Protein AF-A0A7V5N0B2-F1 (afdb_monomer_lite)

Radius of gyration: 14.48 Å; chains: 1; bounding box: 31×28×37 Å

Foldseek 3Di:
DLVDDDPCCVVPDDPLLVVLVVLLSQLVVLCVVCVVCVVVVNDDPPPDPSNNLSVVLVVLSVVLPDDDPPDDDDPVRNSVSSCCSSPDDD

Sequence (90 aa):
ILASISRVMRDIVPSEHLDLAYQTIAVLATYKKAEDLINIGAYVKGSNPEIDRALSLIGELKNFLKQPVEEKYPLEDSVNLLREIINKKL

Secondary structure (DSSP, 8-state):
-TT---SSHHHHS-HHHHHHHHHHHHHHHHHHHHHHHHHTT-PPTTS-HHHHHHHHHHHHHHHHT---TT----HHHHHHHHHHHHT---

pLDDT: mean 95.67, std 4.05, range [64.88, 98.12]

Organism: NCBI:txid1295609

Structure (mmCIF, N/CA/C/O backbone):
data_AF-A0A7V5N0B2-F1
#
_entry.id   AF-A0A7V5N0B2-F1
#
loop_
_atom_site.group_PDB
_atom_site.id
_atom_site.type_symbol
_atom_site.label_atom_id
_atom_site.label_alt_id
_atom_site.label_comp_id
_atom_site.label_asym_id
_atom_site.label_entity_id
_atom_site.label_seq_id
_atom_site.pdbx_PDB_ins_code
_atom_site.Cartn_x
_atom_site.Cartn_y
_atom_site.Cartn_z
_atom_site.occupancy
_atom_site.B_iso_or_equiv
_atom_site.auth_seq_id
_atom_site.auth_comp_id
_atom_site.auth_asym_id
_atom_site.auth_atom_id
_atom_site.pdbx_PDB_model_num
ATOM 1 N N . ILE A 1 1 ? -4.383 5.727 -7.727 1.00 92.50 1 ILE A N 1
ATOM 2 C CA . ILE A 1 1 ? -4.320 4.662 -8.759 1.00 92.50 1 ILE A CA 1
ATOM 3 C C . ILE A 1 1 ? -5.633 3.908 -8.995 1.00 92.50 1 ILE A C 1
ATOM 5 O O . ILE A 1 1 ? -5.732 3.242 -10.010 1.00 92.50 1 ILE A O 1
ATOM 9 N N . LEU A 1 2 ? -6.647 4.005 -8.119 1.00 95.06 2 LEU A N 1
ATOM 10 C CA . LEU A 1 2 ? -7.875 3.190 -8.217 1.00 95.06 2 LEU A CA 1
ATOM 11 C C . LEU A 1 2 ? -8.688 3.371 -9.518 1.00 95.06 2 LEU A C 1
ATOM 13 O O . LEU A 1 2 ? -9.510 2.522 -9.836 1.00 95.06 2 LEU A O 1
ATOM 17 N N . ALA A 1 3 ? -8.465 4.456 -10.263 1.00 95.50 3 ALA A N 1
ATOM 18 C CA . ALA A 1 3 ? -9.114 4.724 -11.550 1.00 95.50 3 ALA A CA 1
ATOM 19 C C . ALA A 1 3 ? -8.302 4.238 -12.771 1.00 95.50 3 ALA A C 1
ATOM 21 O O . ALA A 1 3 ? -8.706 4.463 -13.909 1.00 95.50 3 ALA A O 1
ATOM 22 N N . SER A 1 4 ? -7.144 3.614 -12.557 1.00 94.56 4 SER A N 1
ATOM 23 C CA . SER A 1 4 ? -6.227 3.184 -13.614 1.00 94.56 4 SER 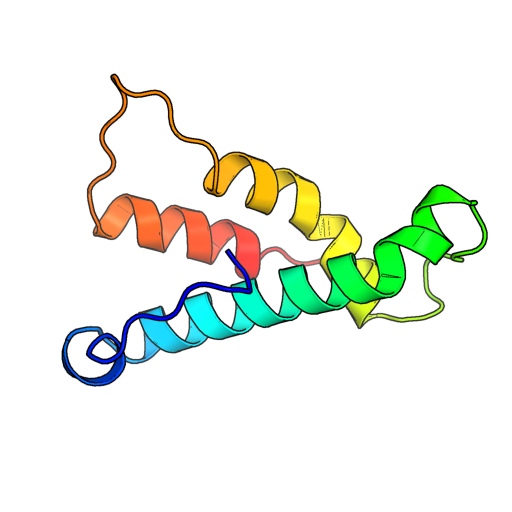A CA 1
ATOM 24 C C . SER A 1 4 ? -6.211 1.662 -13.717 1.00 94.56 4 SER A C 1
ATOM 26 O O . SER A 1 4 ? -6.179 0.969 -12.703 1.00 94.56 4 SER A O 1
ATOM 28 N N . ILE A 1 5 ? -6.195 1.136 -14.943 1.00 93.50 5 ILE A N 1
ATOM 29 C CA . ILE A 1 5 ? -6.117 -0.304 -15.202 1.00 93.50 5 ILE A CA 1
ATOM 30 C C . ILE A 1 5 ? -5.233 -0.585 -16.417 1.00 93.50 5 ILE A C 1
ATOM 32 O O . ILE A 1 5 ? -5.334 0.092 -17.439 1.00 93.50 5 ILE A O 1
ATOM 36 N N . SER A 1 6 ? -4.388 -1.611 -16.318 1.00 94.62 6 SER A N 1
ATOM 37 C CA . SER A 1 6 ? -3.674 -2.173 -17.466 1.00 94.62 6 SER A CA 1
ATOM 38 C C . SER A 1 6 ? -4.441 -3.384 -17.994 1.00 94.62 6 SER A C 1
ATOM 40 O O . SER A 1 6 ? -4.686 -4.341 -17.260 1.00 94.62 6 SER A O 1
ATOM 42 N N . ARG A 1 7 ? -4.836 -3.338 -19.272 1.00 95.19 7 ARG A N 1
ATOM 43 C CA . ARG A 1 7 ? -5.656 -4.386 -19.910 1.00 95.19 7 ARG A CA 1
ATOM 44 C C . ARG A 1 7 ? -4.885 -5.669 -20.210 1.00 95.19 7 ARG A C 1
ATOM 46 O O . ARG A 1 7 ? -5.507 -6.715 -20.291 1.00 95.19 7 ARG A O 1
ATOM 53 N N . VAL A 1 8 ? -3.565 -5.574 -20.350 1.00 96.62 8 VAL A N 1
ATOM 54 C CA . VAL A 1 8 ? -2.683 -6.695 -20.719 1.00 96.62 8 VAL A CA 1
ATOM 55 C C . VAL A 1 8 ? -1.898 -7.250 -19.534 1.00 96.62 8 VAL A C 1
ATOM 57 O O . VAL A 1 8 ? -1.186 -8.231 -19.683 1.00 96.62 8 VAL A O 1
ATOM 60 N N . MET A 1 9 ? -2.001 -6.636 -18.345 1.00 94.88 9 MET A N 1
ATOM 61 C CA . MET A 1 9 ? -1.198 -7.021 -17.175 1.00 94.88 9 MET A CA 1
ATOM 62 C C . MET A 1 9 ? -1.312 -8.513 -16.860 1.00 94.88 9 MET A C 1
ATOM 64 O O . MET A 1 9 ? -0.303 -9.145 -16.583 1.00 94.88 9 MET A O 1
ATOM 68 N N . ARG A 1 10 ? -2.523 -9.076 -16.954 1.00 94.56 10 ARG A N 1
ATOM 69 C CA . ARG A 1 10 ? -2.788 -10.496 -16.675 1.00 94.56 10 ARG A CA 1
ATOM 70 C C . ARG A 1 10 ? -2.026 -11.450 -17.592 1.00 94.56 10 ARG A C 1
ATOM 72 O O . ARG A 1 10 ? -1.756 -12.569 -17.181 1.00 94.56 10 ARG A O 1
ATOM 79 N N . ASP A 1 11 ? -1.684 -10.996 -18.792 1.00 96.69 11 ASP A N 1
ATOM 80 C CA . ASP A 1 11 ? -1.076 -11.828 -19.827 1.00 96.69 11 ASP A CA 1
ATOM 81 C C . ASP A 1 11 ? 0.459 -11.745 -19.814 1.00 96.69 11 ASP A C 1
ATOM 83 O O . ASP A 1 11 ? 1.122 -12.568 -20.439 1.00 96.69 11 ASP A O 1
ATOM 87 N N . ILE A 1 12 ? 1.032 -10.744 -19.129 1.00 96.56 12 ILE A N 1
ATOM 88 C CA . ILE A 1 12 ? 2.462 -10.404 -19.241 1.00 96.56 12 ILE A CA 1
ATOM 89 C C . ILE A 1 12 ? 3.231 -10.429 -17.915 1.00 96.56 12 ILE A C 1
ATOM 91 O O . ILE A 1 12 ? 4.433 -10.167 -17.919 1.00 96.56 12 ILE A O 1
ATOM 95 N N . VAL A 1 13 ? 2.575 -10.705 -16.781 1.00 96.38 13 VAL A N 1
ATOM 96 C CA . VAL A 1 13 ? 3.235 -10.770 -15.464 1.00 96.38 13 VAL A CA 1
ATOM 97 C C . VAL A 1 13 ? 2.963 -12.102 -14.756 1.00 96.38 13 VAL A C 1
ATOM 99 O O . VAL A 1 13 ? 1.908 -12.700 -14.973 1.00 96.38 13 VAL A O 1
ATOM 102 N N . PRO A 1 14 ? 3.871 -12.564 -13.875 1.00 97.12 14 PRO A N 1
ATOM 103 C CA . PRO A 1 14 ? 3.620 -13.719 -13.015 1.00 97.12 14 PRO A CA 1
ATOM 104 C C . PRO A 1 14 ? 2.378 -13.535 -12.135 1.00 97.12 14 PRO A C 1
ATOM 106 O O . PRO A 1 14 ? 2.065 -12.418 -11.714 1.00 97.12 14 PRO A O 1
ATOM 109 N N . SER A 1 15 ? 1.713 -14.636 -11.776 1.00 96.00 15 SER A N 1
ATOM 110 C CA . SER A 1 15 ? 0.523 -14.617 -10.909 1.00 96.00 15 SER A CA 1
ATOM 111 C C . SER A 1 15 ? 0.771 -13.900 -9.579 1.00 96.00 15 SER A C 1
ATOM 113 O O . SER A 1 15 ? -0.058 -13.115 -9.135 1.00 96.00 15 SER A O 1
ATOM 115 N N . GLU A 1 16 ? 1.955 -14.071 -8.997 1.00 96.12 16 GLU A N 1
ATOM 116 C CA . GLU A 1 16 ? 2.350 -13.421 -7.743 1.00 96.12 16 GLU A CA 1
ATOM 117 C C . GLU A 1 16 ? 2.323 -11.887 -7.834 1.00 96.12 16 GLU A C 1
ATOM 119 O O . GLU A 1 16 ? 1.944 -11.208 -6.880 1.00 96.12 16 GLU A O 1
ATOM 124 N N . HIS A 1 17 ? 2.689 -11.316 -8.989 1.00 97.19 17 HIS A N 1
ATOM 125 C CA . HIS A 1 17 ? 2.638 -9.867 -9.195 1.00 97.19 17 HIS A CA 1
ATOM 126 C C . HIS A 1 17 ? 1.185 -9.378 -9.268 1.00 97.19 17 HIS A C 1
ATOM 128 O O . HIS A 1 17 ? 0.873 -8.296 -8.766 1.00 97.19 17 HIS A O 1
ATOM 134 N N . LEU A 1 18 ? 0.289 -10.171 -9.875 1.00 96.56 18 LEU A N 1
ATOM 135 C CA . LEU A 1 18 ? -1.147 -9.873 -9.909 1.00 96.56 18 LEU A CA 1
ATOM 136 C C . LEU A 1 18 ? -1.742 -9.899 -8.503 1.00 96.56 18 LEU A C 1
ATOM 138 O O . LEU A 1 18 ? -2.467 -8.976 -8.135 1.00 96.56 18 LEU A O 1
ATOM 142 N N . ASP A 1 19 ? -1.400 -10.913 -7.712 1.00 96.75 19 ASP A N 1
ATOM 143 C CA . ASP A 1 19 ? -1.907 -11.068 -6.351 1.00 96.75 19 ASP A CA 1
ATOM 144 C C . ASP A 1 19 ? -1.477 -9.904 -5.456 1.00 96.75 19 ASP A C 1
ATOM 146 O O . ASP A 1 19 ? -2.294 -9.359 -4.709 1.00 96.75 19 ASP A O 1
ATOM 150 N N . LEU A 1 20 ? -0.216 -9.473 -5.563 1.00 97.56 20 LEU A N 1
ATOM 151 C CA . LEU A 1 20 ? 0.275 -8.281 -4.872 1.00 97.56 20 LEU A CA 1
ATOM 152 C C . LEU A 1 20 ? -0.495 -7.032 -5.309 1.00 97.56 20 LEU A C 1
ATOM 154 O O . LEU A 1 20 ? -0.997 -6.295 -4.460 1.00 97.56 20 LEU A O 1
ATOM 158 N N . ALA A 1 21 ? -0.667 -6.824 -6.616 1.00 96.44 21 ALA A N 1
ATOM 159 C CA . ALA A 1 21 ? -1.387 -5.668 -7.141 1.00 96.44 21 ALA A CA 1
ATOM 160 C C . ALA A 1 21 ? -2.854 -5.625 -6.678 1.00 96.44 21 ALA A C 1
ATOM 162 O O . ALA A 1 21 ? -3.345 -4.566 -6.277 1.00 96.44 21 ALA A O 1
ATOM 163 N N . TYR A 1 22 ? -3.559 -6.761 -6.684 1.00 95.94 22 TYR A N 1
ATOM 164 C CA . TYR A 1 22 ? -4.941 -6.838 -6.209 1.00 95.94 22 TYR A CA 1
ATOM 165 C C . TYR A 1 22 ? -5.056 -6.568 -4.713 1.00 95.94 22 TYR A C 1
ATOM 167 O O . TYR A 1 22 ? -5.941 -5.813 -4.307 1.00 95.94 22 TYR A O 1
ATOM 175 N N . GLN A 1 23 ? -4.141 -7.099 -3.900 1.00 97.19 23 GLN A N 1
ATOM 176 C CA . GLN A 1 23 ? -4.097 -6.796 -2.469 1.00 97.19 23 GLN A CA 1
ATOM 177 C C . GLN A 1 23 ? -3.840 -5.307 -2.211 1.00 97.19 23 GLN A C 1
ATOM 179 O O . GLN A 1 23 ? -4.525 -4.697 -1.389 1.00 97.19 23 GLN A O 1
ATOM 184 N N . THR A 1 24 ? -2.919 -4.685 -2.951 1.00 97.69 24 THR A N 1
ATOM 185 C CA . THR A 1 24 ? -2.673 -3.240 -2.864 1.00 97.69 24 THR A CA 1
ATOM 186 C C . THR A 1 24 ? -3.917 -2.427 -3.218 1.00 97.69 24 THR A C 1
ATOM 188 O O . THR A 1 24 ? -4.281 -1.506 -2.487 1.00 97.69 24 THR A O 1
ATOM 191 N N . ILE A 1 25 ? -4.600 -2.769 -4.316 1.00 97.50 25 ILE A N 1
ATOM 192 C CA . ILE A 1 25 ? -5.840 -2.098 -4.729 1.00 97.50 25 ILE A CA 1
ATOM 193 C C . ILE A 1 25 ? -6.921 -2.256 -3.658 1.00 97.50 25 ILE A C 1
ATOM 195 O O . ILE A 1 25 ? -7.584 -1.272 -3.332 1.00 97.50 25 ILE A O 1
ATOM 199 N N . ALA A 1 26 ? -7.075 -3.452 -3.084 1.00 97.50 26 ALA A N 1
ATOM 200 C CA . ALA A 1 26 ? -8.041 -3.713 -2.022 1.00 97.50 26 ALA A CA 1
ATOM 201 C C . ALA A 1 26 ? -7.773 -2.836 -0.791 1.00 97.50 26 ALA A C 1
ATOM 203 O O . ALA A 1 26 ? -8.676 -2.143 -0.330 1.00 97.50 26 ALA A O 1
ATOM 204 N N . VAL A 1 27 ? -6.521 -2.771 -0.325 1.00 97.94 27 VAL A N 1
ATOM 205 C CA . VAL A 1 27 ? -6.118 -1.913 0.801 1.00 97.94 27 VAL A CA 1
ATOM 206 C C . VAL A 1 27 ? -6.426 -0.439 0.525 1.00 97.94 27 VAL A C 1
ATOM 208 O O . VAL A 1 27 ? -7.052 0.234 1.347 1.00 97.94 27 VAL A O 1
ATOM 211 N N . LEU A 1 28 ? -6.031 0.069 -0.645 1.00 98.12 28 LEU A N 1
ATOM 212 C CA . LEU A 1 28 ? -6.277 1.462 -1.025 1.00 98.12 28 LEU A CA 1
ATOM 213 C C . LEU A 1 28 ? -7.774 1.769 -1.149 1.00 98.12 28 LEU A C 1
ATOM 215 O O . LEU A 1 28 ? -8.208 2.855 -0.765 1.00 98.12 28 LEU A O 1
ATOM 219 N N . ALA A 1 29 ? -8.565 0.830 -1.670 1.00 98.12 29 ALA A N 1
ATOM 220 C CA . ALA A 1 29 ? -10.011 0.970 -1.788 1.00 98.12 29 ALA A CA 1
ATOM 221 C C . ALA A 1 29 ? -10.696 0.971 -0.415 1.00 98.12 29 ALA A C 1
ATOM 223 O O . ALA A 1 29 ? -11.570 1.804 -0.180 1.00 98.12 29 ALA A O 1
ATOM 224 N N . THR A 1 30 ? -10.284 0.090 0.499 1.00 97.94 30 THR A N 1
ATOM 225 C CA . THR A 1 30 ? -10.793 0.053 1.877 1.00 97.94 30 THR A CA 1
ATOM 226 C C . THR A 1 30 ? -10.476 1.347 2.613 1.00 97.94 30 THR A C 1
ATOM 228 O O . THR A 1 30 ? -11.388 1.967 3.159 1.00 97.94 30 THR A O 1
ATOM 231 N N . TYR A 1 31 ? -9.225 1.820 2.548 1.00 97.94 31 TYR A N 1
ATOM 232 C CA . TYR A 1 31 ? -8.862 3.121 3.111 1.00 97.94 31 TYR A CA 1
ATOM 233 C C . TYR A 1 31 ? -9.716 4.239 2.506 1.00 97.94 31 TYR A C 1
ATOM 235 O O . TYR A 1 31 ? -10.280 5.041 3.241 1.00 97.94 31 TYR A O 1
ATOM 243 N N . LYS A 1 32 ? -9.874 4.271 1.175 1.00 97.38 32 LYS A N 1
ATOM 244 C CA . LYS A 1 32 ? -10.638 5.329 0.502 1.00 97.38 32 LYS A CA 1
ATOM 245 C C . LYS A 1 32 ? -12.110 5.357 0.921 1.00 97.38 32 LYS A C 1
ATOM 247 O O . LYS A 1 32 ? -12.668 6.439 1.052 1.0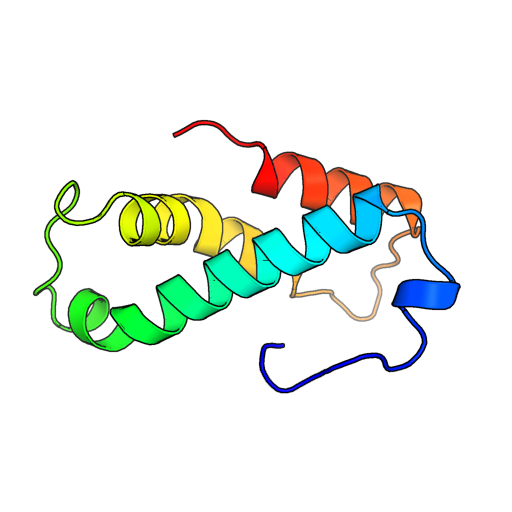0 97.38 32 LYS A O 1
ATOM 252 N N . LYS A 1 33 ? -12.731 4.194 1.140 1.00 96.81 33 LYS A N 1
ATOM 253 C CA . LYS A 1 33 ? -14.118 4.088 1.627 1.00 96.81 33 LYS A CA 1
ATOM 254 C C . LYS A 1 33 ? -14.273 4.562 3.073 1.00 96.81 33 LYS A C 1
ATOM 256 O O . LYS A 1 33 ? -15.315 5.102 3.418 1.00 96.81 33 LYS A O 1
ATOM 261 N N . ALA A 1 34 ? -13.260 4.338 3.907 1.00 96.62 34 ALA A N 1
ATOM 262 C CA . ALA A 1 34 ? -13.273 4.704 5.322 1.00 96.62 34 ALA A CA 1
ATOM 263 C C . ALA A 1 34 ? -12.710 6.110 5.602 1.00 96.62 34 ALA A C 1
ATOM 265 O O . ALA A 1 34 ? -12.802 6.583 6.732 1.00 96.62 34 ALA A O 1
ATOM 266 N N . GLU A 1 35 ? -12.120 6.767 4.600 1.00 95.69 35 GLU A N 1
ATOM 267 C CA . GLU A 1 35 ? -11.353 8.010 4.745 1.00 95.69 35 GLU A CA 1
ATOM 268 C C . GLU A 1 35 ? -12.147 9.115 5.451 1.00 95.69 35 GLU A C 1
ATOM 270 O O . GLU A 1 35 ? -11.630 9.726 6.382 1.00 95.69 35 GLU A O 1
ATOM 275 N N . ASP A 1 36 ? -13.413 9.321 5.081 1.00 96.12 36 ASP A N 1
ATOM 276 C CA . ASP A 1 36 ? -14.252 10.356 5.695 1.00 96.12 36 ASP A CA 1
ATOM 277 C C . ASP A 1 36 ? -14.498 10.078 7.184 1.00 96.12 36 ASP A C 1
ATOM 279 O O . ASP A 1 36 ? -14.316 10.965 8.017 1.00 96.12 36 ASP A O 1
ATOM 283 N N . LEU A 1 37 ? -14.833 8.830 7.533 1.00 95.06 37 LEU A N 1
ATOM 284 C CA . LEU A 1 37 ? -15.055 8.389 8.915 1.00 95.06 37 LEU A CA 1
ATOM 285 C C . LEU A 1 37 ? -13.788 8.544 9.773 1.00 95.06 37 LEU A C 1
ATOM 287 O O . LEU A 1 37 ? -13.861 8.966 10.928 1.00 95.06 37 LEU A O 1
ATOM 291 N N . ILE A 1 38 ? -12.627 8.210 9.203 1.00 94.12 38 ILE A N 1
ATOM 292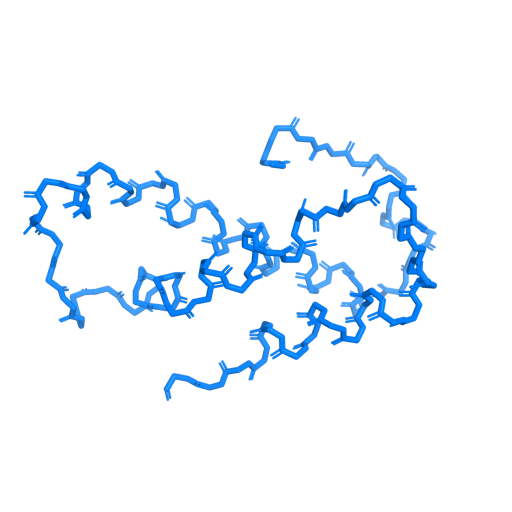 C CA . ILE A 1 38 ? -11.320 8.359 9.852 1.00 94.12 38 ILE A CA 1
ATOM 293 C C . ILE A 1 38 ? -11.007 9.844 10.078 1.00 94.12 38 ILE A C 1
ATOM 295 O O . ILE A 1 38 ? -10.626 10.223 11.183 1.00 94.12 38 ILE A O 1
ATOM 299 N N . ASN A 1 39 ? -11.200 10.691 9.063 1.00 94.31 39 ASN A N 1
ATOM 300 C CA . ASN A 1 39 ? -10.853 12.114 9.114 1.00 94.31 39 ASN A CA 1
ATOM 301 C C . ASN A 1 39 ? -11.685 12.900 10.134 1.00 94.31 39 ASN A C 1
ATOM 303 O O . ASN A 1 39 ? -11.163 13.815 10.766 1.00 94.31 39 ASN A O 1
ATOM 307 N N . ILE A 1 40 ? -12.957 12.539 10.327 1.00 96.06 40 ILE A N 1
ATOM 308 C CA . ILE A 1 40 ? -13.812 13.152 11.358 1.00 96.06 40 ILE A CA 1
ATOM 309 C C . ILE A 1 40 ? -13.602 12.543 12.756 1.00 96.06 40 ILE A C 1
ATOM 311 O O . ILE A 1 40 ? -14.286 12.930 13.700 1.00 96.06 40 ILE A O 1
ATOM 315 N N . GLY A 1 41 ? -12.689 11.573 12.900 1.00 93.38 41 GLY A N 1
ATOM 316 C CA . GLY A 1 41 ? -12.385 10.909 14.170 1.00 93.38 41 GLY A CA 1
ATOM 317 C C . GLY A 1 41 ? -13.462 9.933 14.657 1.00 93.38 41 GLY A C 1
ATOM 318 O O . GLY A 1 41 ? -13.457 9.556 15.825 1.00 93.38 41 GLY A O 1
ATOM 319 N N . ALA A 1 42 ? -14.385 9.519 13.788 1.00 95.06 42 ALA A N 1
ATOM 320 C CA . ALA A 1 42 ? -15.492 8.627 14.139 1.00 95.06 42 ALA A CA 1
ATOM 321 C C . ALA A 1 42 ? -15.153 7.132 13.975 1.00 95.06 42 ALA A C 1
ATOM 323 O O . ALA A 1 42 ? -15.961 6.274 14.332 1.00 95.06 42 ALA A O 1
ATOM 324 N N . TYR A 1 43 ? -13.974 6.799 13.440 1.00 95.94 43 TYR A N 1
ATOM 325 C CA . TYR A 1 43 ? -13.510 5.416 13.338 1.00 95.94 43 TYR A CA 1
ATOM 326 C C . TYR A 1 43 ? -12.832 4.950 14.634 1.00 95.94 43 TYR A C 1
ATOM 328 O O . TYR A 1 43 ? -11.896 5.584 15.122 1.00 95.94 43 TYR A O 1
ATOM 336 N N . VAL A 1 44 ? -13.257 3.796 15.151 1.00 94.00 44 VAL A N 1
ATOM 337 C CA . VAL A 1 44 ? -12.665 3.160 16.336 1.00 94.00 44 VAL A CA 1
ATOM 338 C C . VAL A 1 44 ? -11.760 2.009 15.903 1.00 94.00 44 VAL A C 1
ATOM 340 O O . VAL A 1 44 ? -12.212 1.076 15.239 1.00 94.00 44 VAL A O 1
ATOM 343 N N . LYS A 1 45 ? -10.486 2.040 16.306 1.00 92.56 45 LYS A N 1
ATOM 344 C CA . LYS A 1 45 ? -9.535 0.949 16.038 1.00 92.56 45 LYS A CA 1
ATOM 345 C C . LYS A 1 45 ? -10.050 -0.379 16.608 1.00 92.56 45 LYS A C 1
ATOM 347 O O . LYS A 1 45 ? -10.527 -0.415 17.740 1.00 92.56 45 LYS A O 1
ATOM 352 N N . GLY A 1 46 ? -9.926 -1.464 15.848 1.00 93.44 46 GLY A N 1
ATOM 353 C CA . GLY A 1 46 ? -10.417 -2.795 16.219 1.00 93.44 46 GLY A CA 1
ATOM 354 C C . GLY A 1 46 ? -11.866 -3.061 15.807 1.00 93.44 46 GLY A C 1
ATOM 355 O O . GLY A 1 46 ? -12.322 -4.197 15.910 1.00 93.44 46 GLY A O 1
ATOM 356 N N . SER A 1 47 ? -12.598 -2.045 15.333 1.00 93.25 47 SER A N 1
ATOM 357 C CA . SER A 1 47 ? -13.989 -2.216 14.890 1.00 93.25 47 SER A CA 1
ATOM 358 C C . SER A 1 47 ? -14.100 -2.893 13.523 1.00 93.25 47 SER A C 1
ATOM 360 O O . SER A 1 47 ? -15.097 -3.559 13.247 1.00 93.25 47 SER A O 1
ATOM 362 N N . ASN A 1 48 ? -13.080 -2.755 12.671 1.00 95.88 48 ASN A N 1
ATOM 363 C CA . ASN A 1 48 ? -13.020 -3.417 11.378 1.00 95.88 48 ASN A CA 1
ATOM 364 C C . ASN A 1 48 ? -11.564 -3.809 11.044 1.00 95.88 48 ASN A C 1
ATOM 366 O O . ASN A 1 48 ? -10.756 -2.934 10.720 1.00 95.88 48 ASN A O 1
ATOM 370 N N . PRO A 1 49 ? -11.232 -5.115 11.036 1.00 95.50 49 PRO A N 1
ATOM 371 C CA . PRO A 1 49 ? -9.880 -5.588 10.737 1.00 95.50 49 PRO A CA 1
ATOM 372 C C . PRO A 1 49 ? -9.335 -5.145 9.371 1.00 95.50 49 PRO A C 1
ATOM 374 O O . PRO A 1 49 ? -8.129 -4.960 9.220 1.00 95.50 49 PRO A O 1
ATOM 377 N N . GLU A 1 50 ? -10.196 -4.959 8.366 1.00 95.50 50 GLU A N 1
ATOM 378 C CA . GLU A 1 50 ? -9.773 -4.505 7.038 1.00 95.50 50 GLU A CA 1
ATOM 379 C C . GLU A 1 50 ? -9.391 -3.024 7.044 1.00 95.50 50 GLU A C 1
ATOM 381 O O . GLU A 1 50 ? -8.393 -2.648 6.428 1.00 95.50 50 GLU A O 1
ATOM 386 N N . ILE A 1 51 ? -10.154 -2.181 7.751 1.00 96.75 51 ILE A N 1
ATOM 387 C CA . ILE A 1 51 ? -9.829 -0.756 7.904 1.00 96.75 51 ILE A CA 1
ATOM 388 C C . ILE A 1 51 ? -8.572 -0.604 8.759 1.00 96.75 51 ILE A C 1
ATOM 390 O O . ILE A 1 51 ? -7.702 0.189 8.409 1.00 96.75 51 ILE A O 1
ATOM 394 N N . ASP A 1 52 ? -8.420 -1.400 9.818 1.00 96.69 52 ASP A N 1
ATOM 395 C CA . ASP A 1 52 ? -7.207 -1.403 10.642 1.00 96.69 52 ASP A CA 1
ATOM 396 C C . ASP A 1 52 ? -5.968 -1.798 9.831 1.00 96.69 52 ASP A C 1
ATOM 398 O O . ASP A 1 52 ? -4.946 -1.111 9.889 1.00 96.69 52 ASP A O 1
ATOM 402 N N . ARG A 1 53 ? -6.070 -2.858 9.017 1.00 96.50 53 ARG A N 1
ATOM 403 C CA . ARG A 1 53 ? -5.004 -3.247 8.083 1.00 96.50 53 ARG A CA 1
ATOM 404 C C . ARG A 1 53 ? -4.729 -2.151 7.060 1.00 96.50 53 ARG A C 1
ATOM 406 O O . ARG A 1 53 ? -3.580 -1.888 6.721 1.00 96.50 53 ARG A O 1
ATOM 413 N N . ALA A 1 54 ? -5.765 -1.493 6.552 1.00 96.88 54 ALA A N 1
ATOM 414 C CA . ALA A 1 54 ? -5.568 -0.416 5.598 1.00 96.88 54 ALA A CA 1
ATOM 415 C C . ALA A 1 54 ? -4.861 0.786 6.241 1.00 96.88 54 ALA A C 1
ATOM 417 O O . ALA A 1 54 ? -3.926 1.327 5.657 1.00 96.88 54 ALA A O 1
ATOM 418 N N . LEU A 1 55 ? -5.238 1.150 7.467 1.00 96.50 55 LEU A N 1
ATOM 419 C CA . LEU A 1 55 ? -4.598 2.200 8.257 1.00 96.50 55 LEU A CA 1
ATOM 420 C C . LEU A 1 55 ? -3.135 1.887 8.583 1.00 96.50 55 LEU A C 1
ATOM 422 O O . LEU A 1 55 ? -2.313 2.801 8.568 1.00 96.50 55 LEU A O 1
ATOM 426 N N . SER A 1 56 ? -2.788 0.624 8.843 1.00 96.62 56 SER A N 1
ATOM 427 C CA . SER A 1 56 ? -1.398 0.253 9.129 1.00 96.62 56 SER A CA 1
ATOM 428 C C . SER A 1 56 ? -0.490 0.339 7.902 1.00 96.62 56 SER A C 1
ATOM 430 O O . SER A 1 56 ? 0.700 0.587 8.057 1.00 96.62 56 SER A O 1
ATOM 432 N N . LEU A 1 57 ? -1.030 0.140 6.694 1.00 97.81 57 LEU A N 1
ATOM 433 C CA . LEU A 1 57 ? -0.245 0.068 5.454 1.00 97.81 57 LEU A CA 1
ATOM 434 C C . LEU A 1 57 ? -0.311 1.341 4.600 1.00 97.81 57 LEU A C 1
ATOM 436 O O . LEU A 1 57 ? 0.548 1.553 3.743 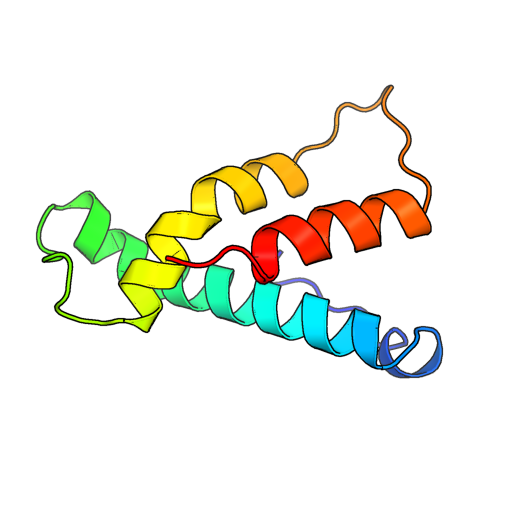1.00 97.81 57 LEU A O 1
ATOM 440 N N . ILE A 1 58 ? -1.315 2.203 4.798 1.00 96.75 58 ILE A N 1
ATOM 441 C CA . ILE A 1 58 ? -1.577 3.333 3.894 1.00 96.75 58 ILE A CA 1
ATOM 442 C C . ILE A 1 58 ? -0.403 4.311 3.794 1.00 96.75 58 ILE A C 1
ATOM 444 O O . ILE A 1 58 ? -0.176 4.872 2.724 1.00 96.75 58 ILE A O 1
ATOM 448 N N . GLY A 1 59 ? 0.347 4.520 4.880 1.00 96.88 59 GLY A N 1
ATOM 449 C CA . GLY A 1 59 ? 1.512 5.406 4.884 1.00 96.88 59 GLY A CA 1
ATOM 450 C C . GLY A 1 59 ? 2.608 4.909 3.941 1.00 96.88 59 GLY A C 1
ATOM 451 O O . GLY A 1 59 ? 3.046 5.640 3.054 1.00 96.88 59 GLY A O 1
ATOM 452 N N . GLU A 1 60 ? 2.988 3.640 4.085 1.00 97.62 60 GLU A N 1
ATOM 453 C CA . GLU A 1 60 ? 4.003 2.991 3.250 1.00 97.62 60 GLU A CA 1
ATOM 454 C C . GLU A 1 60 ? 3.545 2.883 1.794 1.00 97.62 60 GLU A C 1
ATOM 456 O O . GLU A 1 60 ? 4.296 3.243 0.893 1.00 97.62 60 GLU A O 1
ATOM 461 N N . LEU A 1 61 ? 2.285 2.511 1.543 1.00 97.81 61 LEU A N 1
ATOM 462 C CA . LEU A 1 61 ? 1.739 2.468 0.183 1.00 97.81 61 LEU A CA 1
ATOM 463 C C . LEU A 1 61 ? 1.695 3.851 -0.480 1.00 97.81 61 LEU A C 1
ATOM 465 O O . LEU A 1 61 ? 2.002 3.977 -1.662 1.00 97.81 61 LEU A O 1
ATOM 469 N N . LYS A 1 62 ? 1.339 4.911 0.259 1.00 97.25 62 LYS A N 1
ATOM 470 C CA . LYS A 1 62 ? 1.382 6.286 -0.266 1.00 97.25 62 LYS A CA 1
ATOM 471 C C . LYS A 1 62 ? 2.804 6.717 -0.618 1.00 97.25 62 LYS A C 1
ATOM 473 O O . LYS A 1 62 ? 2.952 7.510 -1.542 1.00 97.25 62 LYS A O 1
ATOM 478 N N . ASN A 1 63 ? 3.813 6.235 0.104 1.00 96.75 63 ASN A N 1
ATOM 479 C CA . ASN A 1 63 ? 5.213 6.512 -0.205 1.00 96.75 63 ASN A CA 1
ATOM 480 C C . ASN A 1 63 ? 5.701 5.681 -1.393 1.00 96.75 63 ASN A C 1
ATOM 482 O O . ASN A 1 63 ? 6.295 6.251 -2.293 1.00 96.75 63 ASN A O 1
ATOM 486 N N . PHE A 1 64 ? 5.356 4.394 -1.463 1.00 97.19 64 PHE A N 1
ATOM 487 C CA . PHE A 1 64 ? 5.655 3.532 -2.612 1.00 97.19 64 PHE A CA 1
ATOM 488 C C . PHE A 1 64 ? 5.118 4.101 -3.935 1.00 97.19 64 PHE A C 1
ATOM 490 O O . PHE A 1 64 ? 5.763 4.019 -4.972 1.00 97.19 64 PHE A O 1
ATOM 497 N N . LEU A 1 65 ? 3.931 4.713 -3.905 1.00 96.81 65 LEU A N 1
ATOM 498 C CA . LEU A 1 65 ? 3.313 5.324 -5.086 1.00 96.81 65 LEU A CA 1
ATOM 499 C C . LEU A 1 65 ? 3.900 6.693 -5.470 1.00 96.81 65 LEU A C 1
ATOM 501 O O . LEU A 1 65 ? 3.472 7.268 -6.473 1.00 96.81 65 LEU A O 1
ATOM 505 N N . LYS A 1 66 ? 4.821 7.246 -4.676 1.00 96.62 66 LYS A N 1
ATOM 506 C CA . LYS A 1 66 ? 5.507 8.508 -4.963 1.00 96.62 66 LYS A CA 1
ATOM 507 C C . LYS A 1 66 ? 6.932 8.203 -5.396 1.00 96.62 66 LYS A C 1
ATOM 509 O O . LYS A 1 66 ? 7.672 7.563 -4.665 1.00 96.62 66 LYS A O 1
ATOM 514 N N . GLN A 1 67 ? 7.322 8.731 -6.547 1.00 96.50 67 GLN A N 1
ATOM 515 C CA . GLN A 1 67 ? 8.657 8.539 -7.097 1.00 96.50 67 GLN A CA 1
ATOM 516 C C . GLN A 1 67 ? 9.177 9.879 -7.645 1.00 96.50 67 GLN A C 1
ATOM 518 O O . GLN A 1 67 ? 8.498 10.478 -8.487 1.00 96.50 67 GLN A O 1
ATOM 523 N N . PRO A 1 68 ? 10.334 10.381 -7.173 1.00 96.69 68 PRO A N 1
ATOM 524 C CA . PRO A 1 68 ? 11.057 11.481 -7.810 1.00 96.69 68 PRO A CA 1
ATOM 525 C C . PRO A 1 68 ? 11.443 11.149 -9.254 1.00 96.69 68 PRO A C 1
ATOM 527 O O . PRO A 1 68 ? 11.653 9.989 -9.601 1.00 96.69 68 PRO A O 1
ATOM 530 N N . VAL A 1 69 ? 11.569 12.165 -10.107 1.00 96.19 69 VAL A N 1
ATOM 531 C CA . VAL A 1 69 ? 11.821 11.971 -11.549 1.00 96.19 69 VAL A CA 1
ATOM 532 C C . VAL A 1 69 ? 13.207 11.366 -11.807 1.00 96.19 69 VAL A C 1
ATOM 534 O O . VAL A 1 69 ? 13.420 10.660 -12.791 1.00 96.19 69 VAL A O 1
ATOM 537 N N . GLU A 1 70 ? 14.147 11.628 -10.908 1.00 97.00 70 GLU A N 1
ATOM 538 C CA . GLU A 1 70 ? 15.537 11.195 -10.970 1.00 97.00 70 GLU A CA 1
ATOM 539 C C . GLU A 1 70 ? 15.722 9.751 -10.475 1.00 97.00 70 GLU A C 1
ATOM 541 O O . GLU A 1 70 ? 16.737 9.120 -10.782 1.00 97.00 70 GLU A O 1
ATOM 546 N N . GLU A 1 71 ? 14.749 9.213 -9.733 1.00 94.88 71 GLU A N 1
ATOM 547 C CA . GLU A 1 71 ? 14.800 7.855 -9.200 1.00 94.88 71 GLU A CA 1
ATOM 548 C C . GLU A 1 71 ? 14.395 6.823 -10.252 1.00 94.88 71 GLU A C 1
ATOM 550 O O . GLU A 1 71 ? 13.446 6.997 -11.019 1.00 94.88 71 GLU A O 1
ATOM 555 N N . LYS A 1 72 ? 15.098 5.690 -10.254 1.00 94.94 72 LYS A N 1
ATOM 556 C CA . LYS A 1 72 ? 14.800 4.545 -11.113 1.00 94.94 72 LYS A CA 1
ATOM 557 C C . LYS A 1 72 ? 14.704 3.302 -10.253 1.00 94.94 72 LYS A C 1
ATOM 559 O O . LYS A 1 72 ? 15.636 3.001 -9.516 1.00 94.94 72 LYS A O 1
ATOM 564 N N . TYR A 1 73 ? 13.617 2.562 -10.427 1.00 95.56 73 TYR A N 1
ATOM 565 C CA . TYR A 1 73 ? 13.428 1.268 -9.792 1.00 95.56 73 TYR A CA 1
ATOM 566 C C . TYR A 1 73 ? 13.362 0.184 -10.864 1.00 95.56 73 TYR A C 1
ATOM 568 O O . TYR A 1 73 ? 12.487 0.231 -11.736 1.00 95.56 73 TYR A O 1
ATOM 576 N N . PRO A 1 74 ? 14.269 -0.801 -10.827 1.00 97.38 74 PRO A N 1
ATOM 577 C CA . PRO A 1 74 ? 14.076 -2.063 -11.518 1.00 97.38 74 PRO A CA 1
ATOM 578 C C . PRO A 1 74 ? 12.738 -2.707 -11.131 1.00 97.38 74 PRO A C 1
ATOM 580 O O . PRO A 1 74 ? 12.198 -2.489 -10.041 1.00 97.38 74 PRO A O 1
ATOM 583 N N . LEU A 1 75 ? 12.194 -3.523 -12.037 1.00 95.62 75 LEU A N 1
ATOM 584 C CA . LEU A 1 75 ? 10.924 -4.211 -11.802 1.00 95.62 75 LEU A CA 1
ATOM 585 C C . LEU A 1 75 ? 10.991 -5.100 -10.555 1.00 95.62 75 LEU A C 1
ATOM 587 O O . LEU A 1 75 ? 10.072 -5.084 -9.743 1.00 95.62 75 LEU A O 1
ATOM 591 N N . GLU A 1 76 ? 12.076 -5.855 -10.408 1.00 96.31 76 GLU A N 1
ATOM 592 C CA . GLU A 1 76 ? 12.267 -6.780 -9.292 1.00 96.31 76 GLU A CA 1
ATOM 593 C C . GLU A 1 76 ? 12.274 -6.047 -7.945 1.00 96.31 76 GLU A C 1
ATOM 595 O O . GLU A 1 76 ? 11.525 -6.420 -7.044 1.00 96.31 76 GLU A O 1
ATOM 600 N N . ASP A 1 77 ? 13.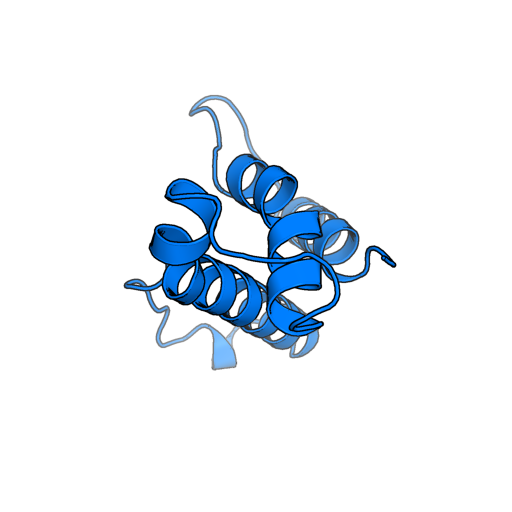001 -4.932 -7.850 1.00 97.38 77 ASP A N 1
ATOM 601 C CA . ASP A 1 77 ? 13.038 -4.094 -6.647 1.00 97.38 77 ASP A CA 1
ATOM 602 C C . ASP A 1 77 ? 11.656 -3.515 -6.323 1.00 97.38 77 ASP A C 1
ATOM 604 O O . ASP A 1 77 ? 11.213 -3.551 -5.176 1.00 97.38 77 ASP A O 1
ATOM 608 N N . SER A 1 78 ? 10.925 -3.054 -7.344 1.00 97.12 78 SER A N 1
ATOM 609 C CA . SER A 1 78 ? 9.563 -2.525 -7.183 1.00 97.12 78 SER A CA 1
ATOM 610 C C . SER A 1 78 ? 8.601 -3.581 -6.630 1.00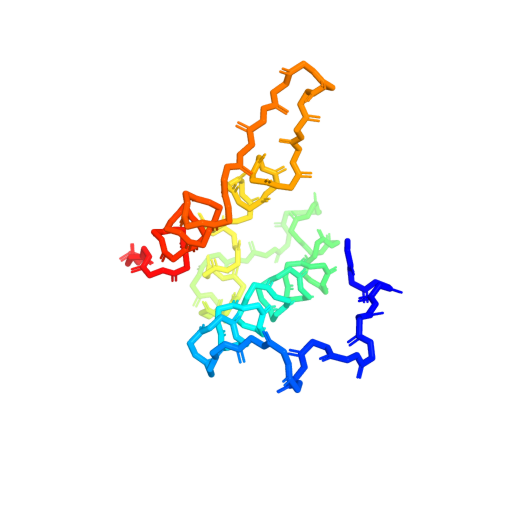 97.12 78 SER A C 1
ATOM 612 O O . SER A 1 78 ? 7.784 -3.299 -5.753 1.00 97.12 78 SER A O 1
ATOM 614 N N . VAL A 1 79 ? 8.694 -4.814 -7.132 1.00 97.56 79 VAL A N 1
ATOM 615 C CA . VAL A 1 79 ? 7.868 -5.939 -6.675 1.00 97.56 79 VAL A CA 1
ATOM 616 C C . VAL A 1 79 ? 8.260 -6.361 -5.261 1.00 97.56 79 VAL A C 1
ATOM 618 O O . VAL A 1 79 ? 7.379 -6.635 -4.446 1.00 97.56 79 VAL A O 1
ATOM 621 N N . ASN A 1 80 ? 9.557 -6.389 -4.950 1.00 97.56 80 ASN A N 1
ATOM 622 C CA . ASN A 1 80 ? 10.064 -6.732 -3.624 1.00 97.56 80 ASN A CA 1
ATOM 623 C C . ASN A 1 80 ? 9.590 -5.730 -2.568 1.00 97.56 80 ASN A C 1
ATOM 625 O O . ASN A 1 80 ? 8.994 -6.146 -1.575 1.00 97.56 80 ASN A O 1
ATOM 629 N N . LEU A 1 81 ? 9.734 -4.429 -2.833 1.00 97.19 81 LEU A N 1
ATOM 630 C CA . LEU A 1 81 ? 9.226 -3.364 -1.964 1.00 97.19 81 LEU A CA 1
ATOM 631 C C . LEU A 1 81 ? 7.716 -3.497 -1.734 1.00 97.19 81 LEU A C 1
ATOM 633 O O . LEU A 1 81 ? 7.243 -3.439 -0.599 1.00 97.19 81 LEU A O 1
ATOM 637 N N . LEU A 1 82 ? 6.942 -3.734 -2.798 1.00 97.75 82 LEU A N 1
ATOM 638 C CA . LEU A 1 82 ? 5.497 -3.912 -2.667 1.00 97.75 82 LEU A CA 1
ATOM 639 C C . LEU A 1 82 ? 5.142 -5.148 -1.827 1.00 97.75 82 LEU A C 1
ATOM 641 O O . LEU A 1 82 ? 4.232 -5.093 -0.997 1.00 97.75 82 LEU A O 1
ATOM 645 N N . ARG A 1 83 ? 5.867 -6.256 -2.020 1.00 97.94 83 ARG A N 1
ATOM 646 C CA . ARG A 1 83 ? 5.687 -7.499 -1.261 1.00 97.94 83 ARG A CA 1
ATOM 647 C C . ARG A 1 83 ? 5.945 -7.291 0.226 1.00 97.94 83 ARG A C 1
ATOM 649 O O . ARG A 1 83 ? 5.153 -7.767 1.038 1.00 97.94 83 ARG A O 1
ATOM 656 N N . GLU A 1 84 ? 7.014 -6.586 0.584 1.00 97.69 84 GLU A N 1
ATOM 657 C CA . GLU A 1 84 ? 7.349 -6.280 1.979 1.00 97.69 84 GLU A CA 1
ATOM 658 C C . GLU A 1 84 ? 6.238 -5.485 2.667 1.00 97.69 84 GLU A C 1
ATOM 660 O O . GLU A 1 84 ? 5.820 -5.841 3.770 1.00 97.69 84 GLU A O 1
ATOM 665 N N . ILE A 1 85 ? 5.692 -4.472 1.987 1.00 97.75 85 ILE A N 1
ATOM 666 C CA . ILE A 1 85 ? 4.592 -3.665 2.524 1.00 97.75 85 ILE A CA 1
ATOM 667 C C . ILE A 1 85 ? 3.337 -4.527 2.724 1.00 97.75 85 ILE A C 1
ATOM 669 O O . ILE A 1 85 ? 2.719 -4.492 3.786 1.00 97.75 85 ILE A O 1
ATOM 673 N N . ILE A 1 86 ? 2.947 -5.324 1.725 1.00 97.25 86 ILE A N 1
ATOM 674 C CA . ILE A 1 86 ? 1.698 -6.104 1.769 1.00 97.25 86 ILE A CA 1
ATOM 675 C C . ILE A 1 86 ? 1.745 -7.252 2.787 1.00 97.25 86 ILE A C 1
ATOM 677 O O . ILE A 1 86 ? 0.725 -7.546 3.426 1.00 97.25 86 ILE A O 1
ATOM 681 N N . ASN A 1 87 ? 2.915 -7.871 2.968 1.00 95.38 87 ASN A N 1
ATOM 682 C CA . ASN A 1 87 ? 3.112 -9.009 3.870 1.00 95.38 87 ASN A CA 1
ATOM 683 C C . ASN A 1 87 ? 3.423 -8.610 5.319 1.00 95.38 87 ASN A C 1
ATOM 685 O O . ASN A 1 87 ? 3.583 -9.485 6.177 1.00 95.38 87 ASN A O 1
ATOM 689 N N . LYS A 1 88 ? 3.505 -7.311 5.613 1.00 92.25 88 LYS A N 1
ATOM 690 C CA . LYS A 1 88 ? 3.729 -6.807 6.966 1.00 92.25 88 LYS A CA 1
ATOM 691 C C . LYS A 1 88 ? 2.604 -7.267 7.899 1.00 92.25 88 LYS A C 1
ATOM 693 O O . LYS A 1 88 ? 1.422 -7.047 7.629 1.00 92.25 88 LYS A O 1
ATOM 698 N N . LYS A 1 89 ? 2.976 -7.934 8.995 1.00 77.56 89 LYS A N 1
ATOM 699 C CA . LYS A 1 89 ? 2.028 -8.365 10.032 1.00 77.56 89 LYS A CA 1
ATOM 700 C C . LYS A 1 89 ? 1.635 -7.169 10.906 1.00 77.56 89 LYS A C 1
ATOM 702 O O . LYS A 1 89 ? 2.484 -6.327 11.197 1.00 77.56 89 LYS A O 1
ATOM 707 N N . LEU A 1 90 ? 0.350 -7.119 11.264 1.00 64.88 90 LEU A N 1
ATOM 708 C CA . LEU A 1 90 ? -0.226 -6.181 12.233 1.00 64.88 90 LEU A CA 1
ATOM 709 C C . LEU A 1 90 ? 0.288 -6.440 13.652 1.00 64.88 90 LEU A C 1
ATOM 711 O O . LEU A 1 90 ? 0.503 -7.630 13.978 1.00 64.88 90 LEU A O 1
#

InterPro domains:
  IPR040627 T3SS EscN ATPase, C-terminal [PF18269] (13-84)